Protein AF-A0A942DLG7-F1 (afdb_monomer)

Nearest PDB structures (foldseek):
  8aj8-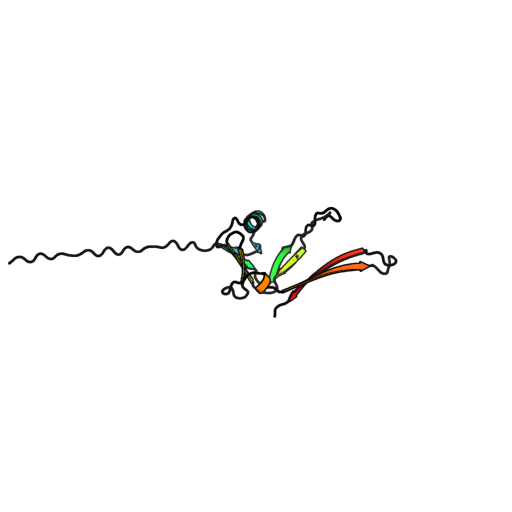assembly4_H  TM=2.634E-01  e=4.412E+00  Mus musculus
  2ozk-assembly1_C  TM=3.819E-01  e=9.470E+00  Severe acute respiratory syndrome-related coronavirus
  7b5h-assembly1_AN  TM=1.634E-01  e=9.470E+00  Nostoc sp. PCC 7120 = FACHB-418

Sequence (138 aa):
MKHVLQITSVAIFILFAAISEAGTIRATEMDQATWGKVFAGQLKDFLIEFRKGDTLPLTFTAEGDFFETTQVQPTPLKVKKDLWMKVDGSKLEVSLDGTNFKPLPQTAHGLLLIGASADDASGGRANGINVNLKAYQK

Mean predicted aligned error: 13.51 Å

Secondary structure (DSSP, 8-state):
----------------------EEEEGGG--HHHHHHHHTT---SEEEEE-TT-EEEEP----SSS---S---PEEEE--S-EEEEEETTEEEEESSSS--EEHHHH-EEEEEEEEEEPGGGTS-EEEEEEEEEEE--

Structure (mmCIF, N/CA/C/O backbone):
data_AF-A0A942DLG7-F1
#
_entry.id   AF-A0A942DLG7-F1
#
loop_
_atom_site.group_PDB
_atom_site.id
_atom_site.type_symbol
_atom_site.label_atom_id
_atom_site.label_alt_id
_atom_site.label_comp_id
_atom_site.label_asym_id
_atom_site.label_entity_id
_atom_site.label_seq_id
_atom_site.pdbx_PDB_ins_code
_atom_site.Cartn_x
_atom_site.Cartn_y
_atom_site.Cartn_z
_atom_site.occupancy
_atom_site.B_iso_or_equiv
_atom_site.auth_seq_id
_atom_site.auth_comp_id
_atom_site.auth_asym_id
_atom_site.auth_atom_id
_atom_site.pdbx_PDB_model_num
ATOM 1 N N . MET A 1 1 ? -54.189 13.070 59.872 1.00 43.50 1 MET A N 1
ATOM 2 C CA . MET A 1 1 ? -52.787 12.663 59.632 1.00 43.50 1 MET A CA 1
ATOM 3 C C . MET A 1 1 ? -52.579 12.627 58.127 1.00 43.50 1 MET A C 1
ATOM 5 O O . MET A 1 1 ? -53.343 11.966 57.440 1.00 43.50 1 MET A O 1
ATOM 9 N N . LYS A 1 2 ? -51.680 13.476 57.619 1.00 43.97 2 LYS A N 1
ATOM 10 C CA . LYS A 1 2 ? -51.430 13.709 56.189 1.00 43.97 2 LYS A CA 1
ATOM 11 C C . LYS A 1 2 ? -50.274 12.807 55.751 1.00 43.97 2 LYS A C 1
ATOM 13 O O . LYS A 1 2 ? -49.196 12.934 56.320 1.00 43.97 2 LYS A O 1
ATOM 18 N N . HIS A 1 3 ? -50.473 11.959 54.745 1.00 42.28 3 HIS A N 1
ATOM 19 C CA . HIS A 1 3 ? -49.375 11.282 54.053 1.00 42.28 3 HIS A CA 1
ATOM 20 C C . HIS A 1 3 ? -49.313 11.804 52.619 1.00 42.28 3 HIS A C 1
ATOM 22 O O . HIS A 1 3 ? -50.146 11.477 51.780 1.00 42.28 3 HIS A O 1
ATOM 28 N N . VAL A 1 4 ? -48.348 12.692 52.387 1.00 45.47 4 VAL A N 1
ATOM 29 C CA . VAL A 1 4 ? -47.952 13.180 51.067 1.00 45.47 4 VAL A CA 1
ATOM 30 C C . VAL A 1 4 ? -46.911 12.196 50.546 1.00 45.47 4 VAL A C 1
ATOM 32 O O . VAL A 1 4 ? -45.823 12.096 51.107 1.00 45.47 4 VAL A O 1
ATOM 35 N N . LEU A 1 5 ? -47.263 11.435 49.513 1.00 49.84 5 LEU A N 1
ATOM 36 C CA . LEU A 1 5 ? -46.355 10.518 48.834 1.00 49.84 5 LEU A CA 1
ATOM 37 C C . LEU A 1 5 ? -45.636 11.306 47.728 1.00 49.84 5 LEU A C 1
ATOM 39 O O . LEU A 1 5 ? -46.198 11.546 46.662 1.00 49.84 5 LEU A O 1
ATOM 43 N N . GLN A 1 6 ? -44.418 11.779 48.006 1.00 47.84 6 GLN A N 1
ATOM 44 C CA . GLN A 1 6 ? -43.552 12.374 46.986 1.00 47.84 6 GLN A CA 1
ATOM 45 C C . GLN A 1 6 ? -42.958 11.25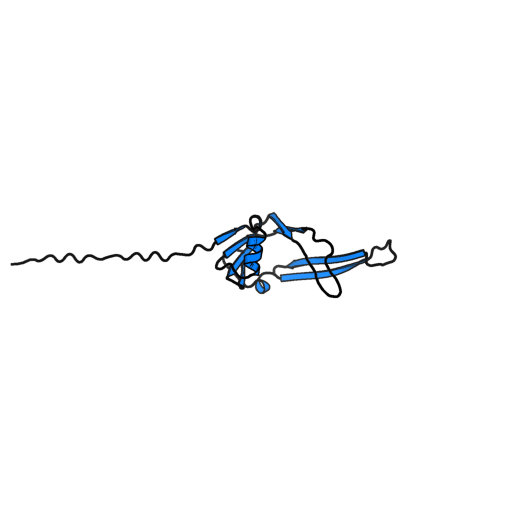6 46.123 1.00 47.84 6 GLN A C 1
ATOM 47 O O . GLN A 1 6 ? -42.117 10.487 46.579 1.00 47.84 6 GLN A O 1
ATOM 52 N N . ILE A 1 7 ? -43.415 11.165 44.875 1.00 50.41 7 ILE A N 1
ATOM 53 C CA . ILE A 1 7 ? -42.830 10.300 43.850 1.00 50.41 7 ILE A CA 1
ATOM 54 C C . ILE A 1 7 ? -41.679 11.077 43.210 1.00 50.41 7 ILE A C 1
ATOM 56 O O . ILE A 1 7 ? -41.880 11.944 42.359 1.00 50.41 7 ILE A O 1
ATOM 60 N N . THR A 1 8 ? -40.460 10.798 43.660 1.00 50.03 8 THR A N 1
ATOM 61 C CA . THR A 1 8 ? -39.234 11.351 43.083 1.00 50.03 8 THR A CA 1
ATOM 62 C C . THR A 1 8 ? -39.000 10.700 41.721 1.00 50.03 8 THR A C 1
ATOM 64 O O . THR A 1 8 ? -38.653 9.525 41.630 1.00 50.03 8 THR A O 1
ATOM 67 N N . SER A 1 9 ? -39.232 11.454 40.648 1.00 50.22 9 SER A N 1
ATOM 68 C CA . SER A 1 9 ? -38.960 11.018 39.276 1.00 50.22 9 SER A CA 1
ATOM 69 C C . SER A 1 9 ? -37.450 11.022 39.026 1.00 50.22 9 SER A C 1
ATOM 71 O O . SER A 1 9 ? -36.829 12.081 38.992 1.00 50.22 9 SER A O 1
ATOM 73 N N . VAL A 1 10 ? -36.849 9.842 38.866 1.00 50.59 10 VAL A N 1
ATOM 74 C CA . VAL A 1 10 ? -35.450 9.693 38.443 1.00 50.59 10 VAL A CA 1
ATOM 75 C C . VAL A 1 10 ? -35.411 9.761 36.917 1.00 50.59 10 VAL A C 1
ATOM 77 O O . VAL A 1 10 ? -35.779 8.810 36.232 1.00 50.59 10 VAL A O 1
ATOM 80 N N . ALA A 1 11 ? -34.989 10.904 36.380 1.00 50.16 11 ALA A N 1
ATOM 81 C CA . ALA A 1 11 ? -34.702 11.057 34.960 1.00 50.16 11 ALA A CA 1
ATOM 82 C C . ALA A 1 11 ? -33.352 10.391 34.645 1.00 50.16 11 ALA A C 1
ATOM 84 O O . ALA A 1 11 ? -32.291 10.921 34.972 1.00 50.16 11 ALA A O 1
ATOM 85 N N . ILE A 1 12 ? -33.393 9.212 34.023 1.00 51.66 12 ILE A N 1
ATOM 86 C CA . ILE A 1 12 ? -32.210 8.538 33.483 1.00 51.66 12 ILE A CA 1
ATOM 87 C C . ILE A 1 12 ? -31.848 9.234 32.164 1.00 51.66 12 ILE A C 1
ATOM 89 O O . ILE A 1 12 ? -32.448 8.977 31.123 1.00 51.66 12 ILE A O 1
ATOM 93 N N . PHE A 1 13 ? -30.875 10.144 32.216 1.00 49.47 13 PHE A N 1
ATOM 94 C CA . PHE A 1 13 ? -30.211 10.686 31.031 1.00 49.47 13 PHE A CA 1
ATOM 95 C C . PHE A 1 13 ? -29.274 9.613 30.461 1.00 49.47 13 PHE A C 1
ATOM 97 O O . PHE A 1 13 ? -28.150 9.438 30.928 1.00 49.47 13 PHE A O 1
ATOM 104 N N . ILE A 1 14 ? -29.738 8.873 29.453 1.00 55.59 14 ILE A N 1
ATOM 105 C CA . ILE A 1 14 ? -28.868 8.023 28.636 1.00 55.59 14 ILE A CA 1
ATOM 106 C C . ILE A 1 14 ? -28.090 8.958 27.701 1.00 55.59 14 ILE A C 1
ATOM 108 O O . ILE A 1 14 ? -28.607 9.394 26.673 1.00 55.59 14 ILE A O 1
ATOM 112 N N . LEU A 1 15 ? -26.854 9.301 28.077 1.00 47.06 15 LEU A N 1
ATOM 113 C CA . LEU A 1 15 ? -25.889 9.894 27.154 1.00 47.06 15 LEU A CA 1
ATOM 114 C C . LEU A 1 15 ? -25.527 8.839 26.101 1.00 47.06 15 LEU A C 1
ATOM 116 O O . LEU A 1 15 ? -24.670 7.987 26.325 1.00 47.06 15 LEU A O 1
ATOM 120 N N . PHE A 1 16 ? -26.167 8.914 24.937 1.00 45.56 16 PHE A N 1
ATOM 121 C CA . PHE A 1 16 ? -25.621 8.331 23.719 1.00 45.56 16 PHE A CA 1
ATOM 122 C C . PHE A 1 16 ? -24.392 9.156 23.333 1.00 45.56 16 PHE A C 1
ATOM 124 O O . PHE A 1 16 ? -24.492 10.172 22.647 1.00 45.56 16 PHE A O 1
ATOM 131 N N . ALA A 1 17 ? -23.222 8.748 23.823 1.00 46.59 17 ALA A N 1
ATOM 132 C CA . ALA A 1 17 ? -21.970 9.158 23.216 1.00 46.59 17 ALA A CA 1
ATOM 133 C C . ALA A 1 17 ? -22.018 8.680 21.760 1.00 46.59 17 ALA A C 1
ATOM 135 O O . ALA A 1 17 ? -22.095 7.479 21.504 1.00 46.59 17 ALA A O 1
ATOM 136 N N . ALA A 1 18 ? -22.049 9.622 20.818 1.00 45.34 18 ALA A N 1
ATOM 137 C CA . ALA A 1 18 ? -21.883 9.337 19.405 1.00 45.34 18 ALA A CA 1
ATOM 138 C C . ALA A 1 18 ? -20.486 8.736 19.223 1.00 45.34 18 ALA A C 1
ATOM 140 O O . ALA A 1 18 ? -19.490 9.451 19.118 1.00 45.34 18 ALA A O 1
ATOM 141 N N . ILE A 1 19 ? -20.408 7.409 19.269 1.00 48.31 19 ILE A N 1
ATOM 142 C CA . ILE A 1 19 ? -19.239 6.668 18.827 1.00 48.31 19 ILE A CA 1
ATOM 143 C C . ILE A 1 19 ? -19.187 6.937 17.327 1.00 48.31 19 ILE A C 1
ATOM 145 O O . ILE A 1 19 ? -19.979 6.389 16.566 1.00 48.31 19 ILE A O 1
ATOM 149 N N . SER A 1 20 ? -18.333 7.877 16.925 1.00 49.09 20 SER A N 1
ATOM 150 C CA . SER A 1 20 ? -17.949 8.061 15.532 1.00 49.09 20 SER A CA 1
ATOM 151 C C . SER A 1 20 ? -17.388 6.725 15.064 1.00 49.09 20 SER A C 1
ATOM 153 O O . SER A 1 20 ? -16.271 6.364 15.428 1.00 49.09 20 SER A O 1
ATOM 155 N N . GLU A 1 21 ? -18.194 5.956 14.340 1.00 56.09 21 GLU A N 1
ATOM 156 C CA . GLU A 1 21 ? -17.776 4.681 13.783 1.00 56.09 21 GLU A CA 1
ATOM 157 C C . GLU A 1 21 ? -16.660 4.981 12.779 1.00 56.09 21 GLU A C 1
ATOM 159 O O . GLU A 1 21 ? -16.870 5.674 11.782 1.00 56.09 21 GLU A O 1
ATOM 164 N N . ALA A 1 22 ? -15.439 4.561 13.113 1.00 66.25 22 ALA A N 1
ATOM 165 C CA . ALA A 1 22 ? -14.280 4.736 12.255 1.00 66.25 22 ALA A CA 1
ATOM 166 C C . ALA A 1 22 ? -14.589 4.117 10.886 1.00 66.25 22 ALA A C 1
ATOM 168 O O . ALA A 1 22 ? -14.825 2.910 10.781 1.00 66.25 22 ALA A O 1
ATOM 169 N N . GLY A 1 23 ? -14.627 4.947 9.841 1.00 83.12 23 GLY A N 1
ATOM 170 C CA . GLY A 1 23 ? -14.941 4.482 8.494 1.00 83.12 23 GLY A CA 1
ATOM 171 C C . GLY A 1 23 ? -13.927 3.423 8.072 1.00 83.12 23 GLY A C 1
ATOM 172 O O . GLY A 1 23 ? -12.725 3.675 8.119 1.00 83.12 23 GLY A O 1
ATOM 173 N N . THR A 1 24 ? -14.403 2.236 7.699 1.00 91.31 24 THR A N 1
ATOM 174 C CA . THR A 1 24 ? -13.552 1.139 7.223 1.00 91.31 24 THR A CA 1
ATOM 175 C C . THR A 1 24 ? -13.788 0.920 5.734 1.00 91.31 24 THR A C 1
ATOM 177 O O . THR A 1 24 ? -14.936 0.837 5.303 1.00 91.31 24 THR A O 1
ATOM 180 N N . ILE A 1 25 ? -12.717 0.819 4.944 1.00 92.06 25 ILE A N 1
ATOM 181 C CA . ILE A 1 25 ? -12.784 0.543 3.501 1.00 92.06 25 ILE A CA 1
ATOM 182 C C . ILE A 1 25 ? -11.736 -0.492 3.099 1.00 92.06 25 ILE A C 1
ATOM 184 O O . ILE A 1 25 ? -10.649 -0.551 3.678 1.00 92.06 25 ILE A O 1
ATOM 188 N N . ARG A 1 26 ? -12.023 -1.297 2.075 1.00 93.44 26 ARG A N 1
ATOM 189 C CA . ARG A 1 26 ? -11.010 -2.172 1.475 1.00 93.44 26 ARG A CA 1
ATOM 190 C C . ARG A 1 26 ? -10.144 -1.385 0.501 1.00 93.44 26 ARG A C 1
ATOM 192 O O . ARG A 1 26 ? -10.648 -0.587 -0.282 1.00 93.44 26 ARG A O 1
ATOM 199 N N . ALA A 1 27 ? -8.842 -1.656 0.484 1.00 90.88 27 ALA A N 1
ATOM 200 C CA . ALA A 1 27 ? -7.895 -0.973 -0.396 1.00 90.88 27 ALA A CA 1
ATOM 201 C C . ALA A 1 27 ? -8.246 -1.115 -1.892 1.00 90.88 27 ALA A C 1
ATOM 203 O O . ALA A 1 27 ? -7.955 -0.219 -2.679 1.00 90.88 27 ALA A O 1
ATOM 204 N N . THR A 1 28 ? -8.889 -2.219 -2.284 1.00 91.50 28 THR A N 1
ATOM 205 C CA . THR A 1 28 ? -9.354 -2.482 -3.658 1.00 91.50 28 THR A CA 1
ATOM 206 C C . THR A 1 28 ? -10.586 -1.671 -4.063 1.00 91.50 28 THR A C 1
ATOM 208 O O . THR A 1 28 ? -10.866 -1.553 -5.252 1.00 91.50 28 THR A O 1
ATOM 211 N N . GLU A 1 29 ? -11.307 -1.105 -3.097 1.00 90.94 29 GLU A N 1
ATOM 212 C CA . GLU A 1 29 ? -12.506 -0.281 -3.304 1.00 90.94 29 GLU A CA 1
ATOM 213 C C . GLU A 1 29 ? -12.183 1.221 -3.250 1.00 90.94 29 GLU A C 1
ATOM 215 O O . GLU A 1 29 ? -13.043 2.057 -3.519 1.00 90.94 29 GLU A O 1
ATOM 220 N N . MET A 1 30 ? -10.942 1.579 -2.910 1.00 86.56 30 MET A N 1
ATOM 221 C CA . MET A 1 30 ? -10.504 2.966 -2.830 1.00 86.56 30 MET A CA 1
ATOM 222 C C . MET A 1 30 ? -10.225 3.541 -4.217 1.00 86.56 30 MET A C 1
ATOM 224 O O . MET A 1 30 ? -9.347 3.071 -4.943 1.00 86.56 30 MET A O 1
ATOM 228 N N . ASP A 1 31 ? -10.917 4.627 -4.545 1.00 85.12 31 ASP A N 1
ATOM 229 C CA . ASP A 1 31 ? -10.616 5.433 -5.721 1.00 85.12 31 ASP A CA 1
ATOM 230 C C . ASP A 1 31 ? -9.424 6.386 -5.491 1.00 85.12 31 ASP A C 1
ATOM 232 O O . ASP A 1 31 ? -8.935 6.594 -4.373 1.00 85.12 31 ASP A O 1
ATOM 236 N N . GLN A 1 32 ? -8.940 6.992 -6.577 1.00 79.31 32 GLN A N 1
ATOM 237 C CA . GLN A 1 32 ? -7.809 7.923 -6.535 1.00 79.31 32 GLN A CA 1
ATOM 238 C C . GLN A 1 32 ? -8.089 9.150 -5.651 1.00 79.31 32 GLN A C 1
ATOM 240 O O . GLN A 1 32 ? -7.174 9.671 -5.012 1.00 79.31 32 GLN A O 1
ATOM 245 N N . ALA A 1 33 ? -9.342 9.607 -5.579 1.00 82.81 33 ALA A N 1
ATOM 246 C CA . ALA A 1 33 ? -9.709 10.766 -4.773 1.00 82.81 33 ALA A CA 1
ATOM 247 C C . ALA A 1 33 ? -9.620 10.451 -3.273 1.00 82.81 33 ALA A C 1
ATOM 249 O O . ALA A 1 33 ? -9.149 11.277 -2.491 1.00 82.81 33 ALA A O 1
ATOM 250 N N . THR A 1 34 ? -10.020 9.247 -2.870 1.00 83.94 34 THR A N 1
ATOM 251 C CA . THR A 1 34 ? -9.931 8.764 -1.491 1.00 83.94 34 THR A CA 1
ATOM 252 C C . THR A 1 34 ? -8.475 8.584 -1.081 1.00 83.94 34 THR A C 1
ATOM 254 O O . THR A 1 34 ? -8.081 9.083 -0.027 1.00 83.94 34 THR A O 1
ATOM 257 N N . TRP A 1 35 ? -7.645 7.975 -1.935 1.00 83.31 35 TRP A N 1
ATOM 258 C CA . TRP A 1 35 ? -6.193 7.925 -1.727 1.00 83.31 35 TRP A CA 1
ATOM 259 C C . TRP A 1 35 ? -5.582 9.323 -1.584 1.00 83.31 35 TRP A C 1
ATOM 261 O O . TRP A 1 35 ? -4.808 9.564 -0.660 1.00 83.31 35 TRP A O 1
ATOM 271 N N . GLY A 1 36 ? -5.990 10.275 -2.427 1.00 80.81 36 GLY A N 1
ATOM 272 C CA . GLY A 1 36 ? -5.563 11.671 -2.325 1.00 80.81 36 GLY A CA 1
ATOM 273 C C . GLY A 1 36 ? -5.879 12.297 -0.962 1.00 80.81 36 GLY A C 1
ATOM 274 O O . GLY A 1 36 ? -5.021 12.953 -0.376 1.00 80.81 36 GLY A O 1
ATOM 275 N N . LYS A 1 37 ? -7.071 12.038 -0.407 1.00 85.69 37 LYS A N 1
ATOM 276 C CA . LYS A 1 37 ? -7.456 12.516 0.934 1.00 85.69 37 LYS A CA 1
ATOM 277 C C . LYS A 1 37 ? -6.619 11.889 2.053 1.00 85.69 37 LYS A C 1
ATOM 279 O O . LYS A 1 37 ? -6.308 12.589 3.015 1.00 85.69 37 LYS A O 1
ATOM 284 N N . VAL A 1 38 ? -6.236 10.610 1.934 1.00 82.56 38 VAL A N 1
ATOM 285 C CA . VAL A 1 38 ? -5.303 9.957 2.875 1.00 82.56 38 VAL A CA 1
ATOM 286 C C . VAL A 1 38 ? -3.961 10.686 2.869 1.00 82.56 38 VAL A C 1
ATOM 288 O O . VAL A 1 38 ? -3.496 11.119 3.919 1.00 82.56 38 VAL A O 1
ATOM 291 N N . PHE A 1 39 ? -3.358 10.878 1.692 1.00 78.62 39 PHE A N 1
ATOM 292 C CA . PHE A 1 39 ? -2.036 11.506 1.577 1.00 78.62 39 PHE A CA 1
ATOM 293 C C . PHE A 1 39 ? -2.036 12.993 1.943 1.00 78.62 39 PHE A C 1
ATOM 295 O O . PHE A 1 39 ? -1.049 13.494 2.476 1.00 78.62 39 PHE A O 1
ATOM 302 N N . ALA A 1 40 ? -3.150 13.689 1.720 1.00 83.62 40 ALA A N 1
ATOM 303 C CA . ALA A 1 40 ? -3.343 15.065 2.167 1.00 83.62 40 ALA A CA 1
ATOM 304 C C . ALA A 1 40 ? -3.638 15.184 3.678 1.00 83.62 40 ALA A C 1
ATOM 306 O O . ALA A 1 40 ? -3.804 16.296 4.178 1.00 83.62 40 ALA A O 1
ATOM 307 N N . GLY A 1 41 ? -3.746 14.065 4.407 1.00 85.44 41 GLY A N 1
ATOM 308 C CA . GLY A 1 41 ? -4.052 14.043 5.838 1.00 85.44 41 GLY A CA 1
ATOM 309 C C . GLY A 1 41 ? -5.458 14.544 6.182 1.00 85.44 41 GLY A C 1
ATOM 310 O O . GLY A 1 41 ? -5.684 15.074 7.269 1.00 85.44 41 GLY A O 1
ATOM 311 N N . GLN A 1 42 ? -6.401 14.421 5.245 1.00 89.25 42 GLN A N 1
ATOM 312 C CA . GLN A 1 42 ? -7.771 14.929 5.374 1.00 89.25 42 GLN A CA 1
ATOM 313 C C . GLN A 1 42 ? -8.737 13.913 5.997 1.00 89.25 42 GLN A C 1
ATOM 315 O O . GLN A 1 42 ? -9.852 14.279 6.365 1.00 89.25 42 GLN A O 1
ATOM 320 N N . LEU A 1 43 ? -8.328 12.648 6.114 1.00 86.19 43 LEU A N 1
ATOM 321 C CA . LEU A 1 43 ? -9.104 11.595 6.769 1.00 86.19 43 LEU A CA 1
ATOM 322 C C . LEU A 1 43 ? -8.652 11.423 8.222 1.00 86.19 43 LEU A C 1
ATOM 324 O O . LEU A 1 43 ? -7.458 11.447 8.510 1.00 86.19 43 LEU A O 1
ATOM 328 N N . LYS A 1 44 ? -9.610 11.247 9.135 1.00 88.56 44 LYS A N 1
ATOM 329 C CA . LYS A 1 44 ? -9.382 10.999 10.565 1.00 88.56 44 LYS A CA 1
ATOM 330 C C . LYS A 1 44 ? -10.142 9.759 11.000 1.00 88.56 44 LYS A C 1
ATOM 332 O O . LYS A 1 44 ? -11.238 9.535 10.491 1.00 88.56 44 LYS A O 1
ATOM 337 N N . ASP A 1 45 ? -9.553 8.998 11.923 1.00 88.19 45 ASP A N 1
ATOM 338 C CA . ASP A 1 45 ? -10.076 7.712 12.406 1.00 88.19 45 ASP A CA 1
ATOM 339 C C . ASP A 1 45 ? -10.631 6.839 11.265 1.00 88.19 45 ASP A C 1
ATOM 341 O O . ASP A 1 45 ? -11.775 6.391 11.273 1.00 88.19 45 ASP A O 1
ATOM 345 N N . PHE A 1 46 ? -9.806 6.624 10.242 1.00 90.12 46 PHE A N 1
ATOM 346 C CA . PHE A 1 46 ? -10.178 5.852 9.062 1.00 90.12 46 PHE A CA 1
ATOM 347 C C . PHE A 1 46 ? -9.323 4.590 8.966 1.00 90.12 46 PHE A C 1
ATOM 349 O O . PHE A 1 46 ? -8.108 4.641 9.164 1.00 90.12 46 PHE A O 1
ATOM 356 N N . LEU A 1 47 ? -9.945 3.450 8.677 1.00 93.75 47 LEU A N 1
ATOM 357 C CA . LEU A 1 47 ? -9.279 2.156 8.605 1.00 93.75 47 LEU A CA 1
ATOM 358 C C . LEU A 1 47 ? -9.304 1.623 7.175 1.00 93.75 47 LEU A C 1
ATOM 360 O O . LEU A 1 47 ? -10.356 1.498 6.555 1.00 93.75 47 LEU A O 1
ATOM 364 N N . ILE A 1 48 ? -8.134 1.273 6.657 1.00 93.56 48 ILE A N 1
ATOM 365 C CA . ILE A 1 48 ? -7.986 0.685 5.329 1.00 93.56 48 ILE A CA 1
ATOM 366 C C . ILE A 1 48 ? -7.568 -0.769 5.493 1.00 93.56 48 ILE A C 1
ATOM 368 O O . ILE A 1 48 ? -6.533 -1.063 6.095 1.00 93.56 48 ILE A O 1
ATOM 372 N N . GLU A 1 49 ? -8.363 -1.680 4.945 1.00 95.25 49 GLU A N 1
ATOM 373 C CA . GLU A 1 49 ? -8.085 -3.110 4.967 1.00 95.25 49 GLU A CA 1
ATOM 374 C C . GLU A 1 49 ? -7.411 -3.567 3.676 1.00 95.25 49 GLU A C 1
ATOM 376 O O . GLU A 1 49 ? -7.900 -3.307 2.577 1.00 95.25 49 GLU A O 1
ATOM 381 N N . PHE A 1 50 ? -6.341 -4.341 3.807 1.00 93.81 50 PHE A N 1
ATOM 382 C CA . PHE A 1 50 ? -5.742 -5.079 2.704 1.00 93.81 50 PHE A CA 1
ATOM 383 C C . PHE A 1 50 ? -5.852 -6.556 3.035 1.00 93.81 50 PHE A C 1
ATOM 385 O O . PHE A 1 50 ? -5.400 -6.995 4.094 1.00 93.81 50 PHE A O 1
ATOM 392 N N . ARG A 1 51 ? -6.442 -7.342 2.140 1.00 95.44 51 ARG A N 1
ATOM 393 C CA . ARG A 1 51 ? -6.705 -8.755 2.399 1.00 95.44 51 ARG A CA 1
ATOM 394 C C . ARG A 1 51 ? -5.813 -9.621 1.535 1.00 95.44 51 ARG A C 1
ATOM 396 O O . ARG A 1 51 ? -5.494 -9.305 0.390 1.00 95.44 51 ARG A O 1
ATOM 403 N N . LYS A 1 52 ? -5.360 -10.738 2.093 1.00 95.56 52 LYS A N 1
ATOM 404 C CA . LYS A 1 52 ? -4.526 -11.702 1.385 1.00 95.56 52 LYS A CA 1
ATOM 405 C C . LYS A 1 52 ? -5.224 -12.153 0.103 1.00 95.56 52 LYS A C 1
ATOM 407 O O . LYS A 1 52 ? -6.330 -12.679 0.135 1.00 95.56 52 LYS A O 1
ATOM 412 N N . GLY A 1 53 ? -4.507 -12.042 -1.010 1.00 95.31 53 GLY A N 1
ATOM 413 C CA . GLY A 1 53 ? -5.009 -12.381 -2.338 1.00 95.31 53 GLY A CA 1
ATOM 414 C C . GLY A 1 53 ? -5.461 -11.171 -3.149 1.00 95.31 53 GLY A C 1
ATOM 415 O O . GLY A 1 53 ? -5.483 -11.285 -4.375 1.00 95.31 53 GLY A O 1
ATOM 416 N N . ASP A 1 54 ? -5.714 -10.026 -2.508 1.00 93.88 54 ASP A N 1
ATOM 417 C CA . ASP A 1 54 ? -6.024 -8.782 -3.206 1.00 93.88 54 ASP A CA 1
ATOM 418 C C . ASP A 1 54 ? -4.886 -8.397 -4.157 1.00 93.88 54 ASP A C 1
ATOM 420 O O . ASP A 1 54 ? -3.703 -8.665 -3.908 1.00 93.88 54 ASP A O 1
ATOM 424 N N . THR A 1 55 ? -5.259 -7.759 -5.264 1.00 92.06 55 THR A N 1
ATOM 425 C CA . THR A 1 55 ? -4.322 -7.186 -6.229 1.00 92.06 55 THR A CA 1
ATOM 426 C C . THR A 1 55 ? -4.598 -5.697 -6.340 1.00 92.06 55 THR A C 1
ATOM 428 O O . THR A 1 55 ? -5.715 -5.299 -6.657 1.00 92.06 55 THR A O 1
ATOM 431 N N . LEU A 1 56 ? -3.581 -4.884 -6.065 1.00 85.50 56 LEU A N 1
ATOM 432 C CA . LEU A 1 56 ? -3.664 -3.428 -6.081 1.00 85.50 56 LEU A CA 1
ATOM 433 C C . LEU A 1 56 ? -2.822 -2.868 -7.229 1.00 85.50 56 LEU A C 1
ATOM 435 O O . LEU A 1 56 ? -1.701 -3.338 -7.428 1.00 85.50 56 LEU A O 1
ATOM 439 N N . PRO A 1 57 ? -3.307 -1.872 -7.983 1.00 83.62 57 PRO A N 1
ATOM 440 C CA . PRO A 1 57 ? -2.483 -1.195 -8.971 1.00 83.62 57 PRO A CA 1
ATOM 441 C C . PRO A 1 57 ? -1.477 -0.279 -8.261 1.00 83.62 57 PRO A C 1
ATOM 443 O O . PRO A 1 57 ? -1.860 0.670 -7.583 1.00 83.62 57 PRO A O 1
ATOM 446 N N . LEU A 1 58 ? -0.182 -0.553 -8.418 1.00 79.31 58 LEU A N 1
ATOM 447 C CA . LEU A 1 58 ? 0.896 0.317 -7.958 1.00 79.31 58 LEU A CA 1
ATOM 448 C C . LEU A 1 58 ? 1.436 1.119 -9.140 1.00 79.31 58 LEU A C 1
ATOM 450 O O . LEU A 1 58 ? 1.961 0.551 -10.094 1.00 79.31 58 LEU A O 1
ATOM 454 N N . THR A 1 59 ? 1.353 2.440 -9.061 1.00 76.06 59 THR A N 1
ATOM 455 C CA . THR A 1 59 ? 2.016 3.346 -10.004 1.00 76.06 59 THR A CA 1
ATOM 456 C C . THR A 1 59 ? 3.246 3.952 -9.347 1.00 76.06 59 THR A C 1
ATOM 458 O O . THR A 1 59 ? 3.175 4.410 -8.208 1.00 76.06 59 THR A O 1
ATOM 461 N N . PHE A 1 60 ? 4.364 3.974 -10.067 1.00 72.69 60 PHE A N 1
ATOM 462 C CA . PHE A 1 60 ? 5.583 4.658 -9.648 1.00 72.69 60 PHE A CA 1
ATOM 463 C C . PHE A 1 60 ? 5.831 5.854 -10.565 1.00 72.69 60 PHE A C 1
ATOM 465 O O . PHE A 1 60 ? 5.721 5.730 -11.784 1.00 72.69 60 PHE A O 1
ATOM 472 N N . THR A 1 61 ? 6.167 6.991 -9.966 1.00 75.75 61 THR A N 1
ATOM 473 C CA . THR A 1 61 ? 6.568 8.217 -10.656 1.00 75.75 61 THR A CA 1
ATOM 474 C C . THR A 1 61 ? 7.839 8.744 -10.007 1.00 75.75 61 THR A C 1
ATOM 476 O O . THR A 1 61 ? 7.929 8.831 -8.783 1.00 75.75 61 THR A O 1
ATOM 479 N N . ALA A 1 62 ? 8.809 9.106 -10.831 1.00 76.75 62 ALA A N 1
ATOM 480 C CA . ALA A 1 62 ? 10.025 9.803 -10.451 1.00 76.75 62 ALA A CA 1
ATOM 481 C C . ALA A 1 62 ? 10.128 11.082 -11.278 1.00 76.75 62 ALA A C 1
ATOM 483 O O . ALA A 1 62 ? 9.932 11.043 -12.492 1.00 76.75 62 ALA A O 1
ATOM 484 N N . GLU A 1 63 ? 10.449 12.182 -10.612 1.00 80.19 63 GLU A N 1
ATOM 485 C CA . GLU A 1 63 ? 10.682 13.494 -11.208 1.00 80.19 63 GLU A CA 1
ATOM 486 C C . GLU A 1 63 ? 11.940 14.081 -10.565 1.00 80.19 63 GLU A C 1
ATOM 488 O O . GLU A 1 63 ? 12.118 13.995 -9.346 1.00 80.19 63 GLU A O 1
ATOM 493 N N . GLY A 1 64 ? 12.826 14.655 -11.373 1.00 81.50 64 GLY A N 1
ATOM 494 C CA . GLY A 1 64 ? 14.040 15.298 -10.887 1.00 81.50 64 GLY A CA 1
ATOM 495 C C . GLY A 1 64 ? 14.988 15.687 -12.015 1.00 81.50 64 GLY A C 1
ATOM 496 O O . GLY A 1 64 ? 14.784 15.327 -13.170 1.00 81.50 64 GLY A O 1
ATOM 497 N N . ASP A 1 65 ? 16.063 16.388 -11.656 1.00 86.62 65 ASP A N 1
ATOM 498 C CA . ASP A 1 65 ? 17.008 16.971 -12.622 1.00 86.62 65 ASP A CA 1
ATOM 499 C C . ASP A 1 65 ? 17.748 15.927 -13.479 1.00 86.62 65 ASP A C 1
ATOM 501 O O . ASP A 1 65 ? 18.244 16.241 -14.560 1.00 86.62 65 ASP A O 1
ATOM 505 N N . PHE A 1 66 ? 17.851 14.685 -12.995 1.00 77.56 66 PHE A N 1
ATOM 506 C CA . PHE A 1 66 ? 18.650 13.624 -13.623 1.00 77.56 66 PHE A CA 1
ATOM 507 C C . PHE A 1 66 ? 17.823 12.520 -14.278 1.00 77.56 66 PHE A C 1
ATOM 509 O O . PHE A 1 66 ? 18.321 11.824 -15.162 1.00 77.56 66 PHE A O 1
ATOM 516 N N . PHE A 1 67 ? 16.597 12.305 -13.815 1.00 77.75 67 PHE A N 1
ATOM 517 C CA . PHE A 1 67 ? 15.734 11.246 -14.314 1.00 77.75 67 PHE A CA 1
ATOM 518 C C . PHE A 1 67 ? 14.276 11.607 -14.086 1.00 77.75 67 PHE A C 1
ATOM 520 O O . PHE A 1 67 ? 13.891 12.129 -13.040 1.00 77.75 67 PHE A O 1
ATOM 527 N N . GLU A 1 68 ? 13.466 11.242 -15.067 1.00 83.25 68 GLU A N 1
ATOM 528 C CA . GLU A 1 68 ? 12.022 11.369 -15.030 1.00 83.25 68 GLU A CA 1
ATOM 529 C C . GLU A 1 68 ? 11.370 10.065 -15.490 1.00 83.25 68 GLU A C 1
ATOM 531 O O . GLU A 1 68 ? 11.947 9.269 -16.237 1.00 83.25 68 GLU A O 1
ATOM 536 N N . THR A 1 69 ? 10.148 9.830 -15.029 1.00 80.88 69 THR A N 1
ATOM 537 C CA . THR A 1 69 ? 9.321 8.726 -15.511 1.00 80.88 69 THR A CA 1
ATOM 538 C C . THR A 1 69 ? 8.597 9.157 -16.775 1.00 80.88 69 THR A C 1
ATOM 540 O O . THR A 1 69 ? 7.650 9.931 -16.719 1.00 80.88 69 THR A O 1
ATOM 543 N N . THR A 1 70 ? 9.012 8.623 -17.922 1.00 82.06 70 THR A N 1
ATOM 544 C CA . THR A 1 70 ? 8.410 8.963 -19.223 1.00 82.06 70 THR A CA 1
ATOM 545 C C . THR A 1 70 ? 7.090 8.238 -19.486 1.00 82.06 70 THR A C 1
ATOM 547 O O . THR A 1 70 ? 6.289 8.682 -20.306 1.00 82.06 70 THR A O 1
ATOM 550 N N . GLN A 1 71 ? 6.841 7.116 -18.803 1.00 80.25 71 GLN A N 1
ATOM 551 C CA . GLN A 1 71 ? 5.594 6.359 -18.892 1.00 80.25 71 GLN A CA 1
ATOM 552 C C . GLN A 1 71 ? 5.218 5.780 -17.532 1.00 80.25 71 GLN A C 1
ATOM 554 O O . GLN A 1 71 ? 6.008 5.076 -16.905 1.00 80.25 71 GLN A O 1
ATOM 559 N N . VAL A 1 72 ? 3.980 6.027 -17.109 1.00 80.88 72 VAL A N 1
ATOM 560 C CA . VAL A 1 72 ? 3.417 5.459 -15.883 1.00 80.88 72 VAL A CA 1
ATOM 561 C C . VAL A 1 72 ? 2.542 4.277 -16.268 1.00 80.88 72 VAL A C 1
ATOM 563 O O . VAL A 1 72 ? 1.491 4.452 -16.883 1.00 80.88 72 VAL A O 1
ATOM 566 N N . GLN A 1 73 ? 2.969 3.069 -15.910 1.00 80.38 73 GLN A N 1
ATOM 567 C CA . GLN A 1 73 ? 2.161 1.864 -16.078 1.00 80.38 73 GLN A CA 1
ATOM 568 C C . GLN A 1 73 ? 1.847 1.253 -14.707 1.00 80.38 73 GLN A C 1
ATOM 570 O O . GLN A 1 73 ? 2.758 1.088 -13.889 1.00 80.38 73 GLN A O 1
ATOM 575 N N . PRO A 1 74 ? 0.575 0.922 -14.423 1.00 81.56 74 PRO A N 1
ATOM 576 C CA . PRO A 1 74 ? 0.212 0.286 -13.168 1.00 81.56 74 PRO A CA 1
ATOM 577 C C . PRO A 1 74 ? 0.802 -1.125 -13.107 1.00 81.56 74 PRO A C 1
ATOM 579 O O . PRO A 1 74 ? 0.519 -1.983 -13.941 1.00 81.56 74 PRO A O 1
ATOM 582 N N . THR A 1 75 ? 1.612 -1.371 -12.083 1.00 83.12 75 THR A N 1
ATOM 583 C CA . THR A 1 75 ? 2.164 -2.686 -11.762 1.00 83.12 75 THR 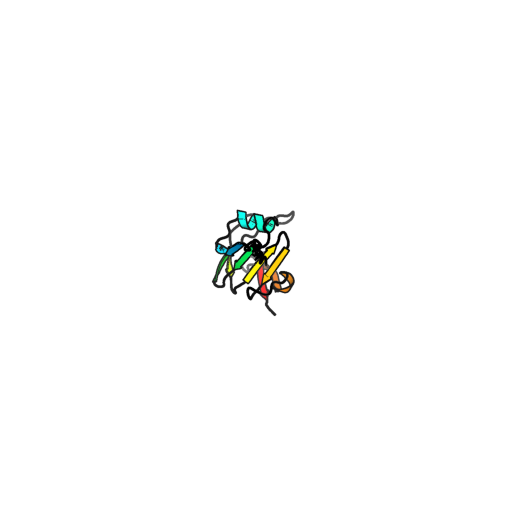A CA 1
ATOM 584 C C . THR A 1 75 ? 1.255 -3.369 -10.739 1.00 83.12 75 THR A C 1
ATOM 586 O O . THR A 1 75 ? 1.005 -2.794 -9.679 1.00 83.12 75 THR A O 1
ATOM 589 N N . PRO A 1 76 ? 0.744 -4.585 -10.997 1.00 85.94 76 PRO A N 1
ATOM 590 C CA . PRO A 1 76 ? -0.109 -5.277 -10.039 1.00 85.94 76 PRO A CA 1
ATOM 591 C C . PRO A 1 76 ? 0.697 -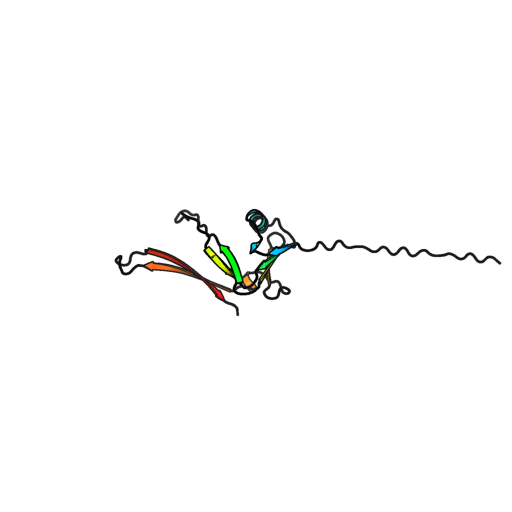5.721 -8.811 1.00 85.94 76 PRO A C 1
ATOM 593 O O . PRO A 1 76 ? 1.609 -6.544 -8.899 1.00 85.94 76 PRO A O 1
ATOM 596 N N . LEU A 1 77 ? 0.328 -5.209 -7.641 1.00 84.12 77 LEU A N 1
ATOM 597 C CA . LEU A 1 77 ? 0.869 -5.600 -6.348 1.00 84.12 77 LEU A CA 1
ATOM 598 C C . LEU A 1 77 ? -0.062 -6.620 -5.690 1.00 84.12 77 LEU A C 1
ATOM 600 O O . LEU A 1 77 ? -1.207 -6.310 -5.369 1.00 84.12 77 LEU A O 1
ATOM 604 N N . LYS A 1 78 ? 0.436 -7.834 -5.441 1.00 91.00 78 LYS A N 1
ATOM 605 C CA . LYS A 1 78 ? -0.328 -8.875 -4.742 1.00 91.00 78 LYS A CA 1
ATOM 606 C C . LYS A 1 78 ? -0.134 -8.788 -3.231 1.00 91.00 78 LYS A C 1
ATOM 608 O O . LYS A 1 78 ? 0.984 -8.921 -2.729 1.00 91.00 78 LYS A O 1
ATOM 613 N N . VAL A 1 79 ? -1.234 -8.678 -2.497 1.00 88.75 79 VAL A N 1
ATOM 614 C CA . VAL A 1 79 ? -1.243 -8.703 -1.034 1.00 88.75 79 VAL A CA 1
ATOM 615 C C . VAL A 1 79 ? -1.028 -10.141 -0.555 1.00 88.75 79 VAL A C 1
ATOM 617 O O . VAL A 1 79 ? -1.831 -11.041 -0.806 1.00 88.75 79 VAL A O 1
ATOM 620 N N . LYS A 1 80 ? 0.099 -10.397 0.120 1.00 89.94 80 LYS A N 1
ATOM 621 C CA . LYS A 1 80 ? 0.484 -11.757 0.556 1.00 89.94 80 LYS A CA 1
ATOM 622 C C . LYS A 1 80 ? -0.063 -12.147 1.931 1.00 89.94 80 LYS A C 1
ATOM 624 O O . LYS A 1 80 ? -0.097 -13.339 2.243 1.00 89.94 80 LYS A O 1
ATOM 629 N N . LYS A 1 81 ? -0.443 -11.166 2.748 1.00 89.75 81 LYS A N 1
ATOM 630 C CA . LYS A 1 81 ? -0.964 -11.313 4.112 1.00 89.75 81 LYS A CA 1
ATOM 631 C C . LYS A 1 81 ? -1.958 -10.189 4.382 1.00 89.75 81 LYS A C 1
ATOM 633 O O . LYS A 1 81 ? -1.781 -9.110 3.824 1.00 89.75 81 LYS A O 1
ATOM 638 N N . ASP A 1 82 ? -2.941 -10.452 5.233 1.00 93.50 82 ASP A N 1
ATOM 639 C CA . ASP A 1 82 ? -3.849 -9.415 5.716 1.00 93.50 82 ASP A CA 1
ATOM 640 C C . ASP A 1 82 ? -3.047 -8.330 6.450 1.00 93.50 82 ASP A C 1
ATOM 642 O O . ASP A 1 82 ? -2.107 -8.636 7.193 1.00 93.50 82 ASP A O 1
ATOM 646 N N . LEU A 1 83 ? -3.397 -7.071 6.206 1.00 92.62 83 LEU A N 1
ATOM 647 C CA . LEU A 1 83 ? -2.904 -5.930 6.964 1.00 92.62 83 LEU A CA 1
ATOM 648 C C . LEU A 1 83 ? -3.993 -4.860 7.061 1.00 92.62 83 LEU A C 1
ATOM 650 O O . LEU A 1 83 ? -4.860 -4.741 6.196 1.00 92.62 83 LEU A O 1
ATOM 654 N N . TRP A 1 84 ? -3.904 -4.049 8.101 1.00 94.31 84 TRP A N 1
ATOM 655 C CA . TRP A 1 84 ? -4.798 -2.930 8.338 1.00 94.31 84 TRP A CA 1
ATOM 656 C C . TRP A 1 84 ? -3.968 -1.678 8.515 1.00 94.31 84 TRP A C 1
ATOM 658 O O . TRP A 1 84 ? -2.977 -1.695 9.242 1.00 94.31 84 TRP A O 1
ATOM 668 N N . MET A 1 85 ? -4.369 -0.593 7.871 1.00 91.88 85 MET A N 1
ATOM 669 C CA . MET A 1 85 ? -3.737 0.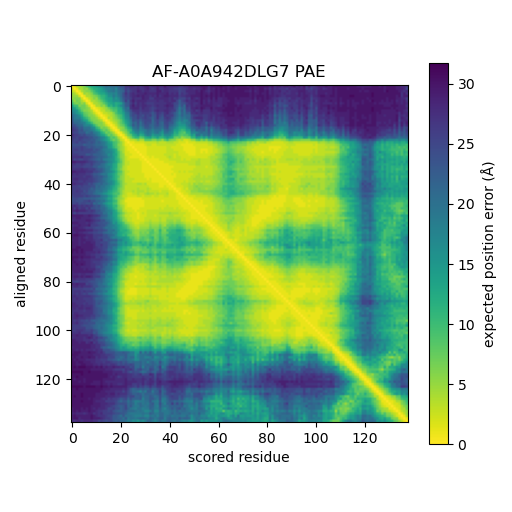709 8.014 1.00 91.88 85 MET A CA 1
ATOM 670 C C . MET A 1 85 ? -4.732 1.676 8.637 1.00 91.88 85 MET A C 1
ATOM 672 O O . MET A 1 85 ? -5.766 1.973 8.044 1.00 91.88 85 MET A O 1
ATOM 676 N N . LYS A 1 86 ? -4.415 2.160 9.834 1.00 93.38 86 LYS A N 1
ATOM 677 C CA . LYS A 1 86 ? -5.153 3.229 10.492 1.00 93.38 86 LYS A CA 1
ATOM 678 C C . LYS A 1 86 ? -4.583 4.574 10.049 1.00 93.38 86 LYS A C 1
ATOM 680 O O . LYS A 1 86 ? -3.380 4.814 10.165 1.00 93.38 86 LYS A O 1
ATOM 685 N N . VAL A 1 87 ? -5.466 5.434 9.559 1.00 90.00 87 VAL A N 1
ATOM 686 C CA . VAL A 1 87 ? -5.197 6.810 9.149 1.00 90.00 87 VAL A CA 1
ATOM 687 C C . VAL A 1 87 ? -5.848 7.746 10.159 1.00 90.00 87 VAL A C 1
ATOM 689 O O . VAL A 1 87 ? -7.062 7.705 10.366 1.00 90.00 87 VAL A O 1
ATOM 692 N N . ASP A 1 88 ? -5.042 8.599 10.780 1.00 90.62 88 ASP A N 1
ATOM 693 C CA . ASP A 1 88 ? -5.513 9.677 11.646 1.00 90.62 88 ASP A CA 1
ATOM 694 C C . ASP A 1 88 ? -4.783 10.980 11.302 1.00 90.62 88 ASP A C 1
ATOM 696 O O . ASP A 1 88 ? -3.673 11.258 11.766 1.00 90.62 88 ASP A O 1
ATOM 700 N N . GLY A 1 89 ? -5.376 11.757 10.394 1.00 88.19 89 GLY A N 1
ATOM 701 C CA . GLY A 1 89 ? -4.725 12.907 9.785 1.00 88.19 89 GLY A CA 1
ATOM 702 C C . GLY A 1 89 ? -3.476 12.475 9.018 1.00 88.19 89 GLY A C 1
ATOM 703 O O . GLY A 1 89 ? -3.542 11.645 8.117 1.00 88.19 89 GLY A O 1
ATOM 704 N N . SER A 1 90 ? -2.320 13.028 9.388 1.00 84.00 90 SER A N 1
ATOM 705 C CA . SER A 1 90 ? -1.016 12.655 8.821 1.00 84.00 90 SER A CA 1
ATOM 706 C C . SER A 1 90 ? -0.387 11.419 9.474 1.00 84.00 90 SER A C 1
ATOM 708 O O . SER A 1 90 ? 0.657 10.946 9.020 1.00 84.00 90 SER A O 1
ATOM 710 N N . LYS A 1 91 ? -0.980 10.896 10.553 1.00 86.94 91 LYS A N 1
ATOM 711 C CA . LYS A 1 91 ? -0.463 9.726 11.256 1.00 86.94 91 LYS A CA 1
ATOM 712 C C . LYS A 1 91 ? -0.941 8.455 10.558 1.00 86.94 91 LYS A C 1
ATOM 714 O O . LYS A 1 91 ? -2.140 8.241 10.392 1.00 86.94 91 LYS A O 1
ATOM 719 N N . LEU A 1 92 ? 0.014 7.598 10.198 1.00 85.94 92 LEU A N 1
ATOM 720 C CA . LEU A 1 92 ? -0.234 6.273 9.635 1.00 85.94 92 LEU A CA 1
ATOM 721 C C . LEU A 1 92 ? 0.298 5.196 10.580 1.00 85.94 92 LEU A C 1
ATOM 723 O O . LEU A 1 92 ? 1.490 5.158 10.902 1.00 85.94 92 LEU A O 1
ATOM 727 N N . GLU A 1 93 ? -0.585 4.298 10.996 1.00 90.38 93 GLU A N 1
ATOM 728 C CA . GLU A 1 93 ? -0.245 3.120 11.791 1.00 90.38 93 GLU A CA 1
ATOM 729 C C . GLU A 1 93 ? -0.717 1.859 11.075 1.00 90.38 93 GLU A C 1
ATOM 731 O O . GLU A 1 93 ? -1.722 1.868 10.373 1.00 90.38 93 GLU A O 1
ATOM 736 N N . VAL A 1 94 ? 0.011 0.762 11.240 1.00 91.12 94 VAL A N 1
ATOM 737 C CA . VAL A 1 94 ? -0.265 -0.516 10.591 1.00 91.12 94 VAL A CA 1
ATOM 738 C C . VAL A 1 94 ? -0.427 -1.605 11.639 1.00 91.12 94 VAL A C 1
ATOM 740 O O . VAL A 1 94 ? 0.261 -1.615 12.658 1.00 91.12 94 VAL A O 1
ATOM 743 N N . SER A 1 95 ? -1.334 -2.533 11.368 1.00 91.88 95 SER A N 1
ATOM 744 C CA . SER A 1 95 ? -1.562 -3.747 12.138 1.00 91.88 95 SER A CA 1
ATOM 745 C C . SER A 1 95 ? -1.567 -4.963 11.207 1.00 91.88 95 SER A C 1
ATOM 747 O O . SER A 1 95 ? -1.997 -4.881 10.057 1.00 91.88 95 SER A O 1
ATOM 749 N N . LEU A 1 96 ? -1.077 -6.099 11.708 1.00 90.81 96 LEU A N 1
ATOM 750 C CA . LEU A 1 96 ? -1.110 -7.401 11.023 1.00 90.81 96 LEU A CA 1
ATOM 751 C C . LEU A 1 96 ? -2.164 -8.354 11.608 1.00 90.81 96 LEU A C 1
ATOM 753 O O . LEU A 1 96 ? -2.339 -9.458 11.101 1.00 90.81 96 LEU A O 1
ATOM 757 N N . ASP A 1 97 ? -2.833 -7.946 12.685 1.00 90.56 97 ASP A N 1
ATOM 758 C CA . ASP A 1 97 ? -3.832 -8.728 13.421 1.00 90.56 97 ASP A CA 1
ATOM 759 C C . ASP A 1 97 ? -5.174 -7.988 13.569 1.00 90.56 97 ASP A C 1
ATOM 761 O O . ASP A 1 97 ? -6.094 -8.490 14.209 1.00 90.56 97 ASP A O 1
ATOM 765 N N . GLY A 1 98 ? -5.278 -6.782 13.006 1.00 90.25 98 GLY A N 1
ATOM 766 C CA . GLY A 1 98 ? -6.442 -5.903 13.086 1.00 90.25 98 GLY A CA 1
ATOM 767 C C . GLY A 1 98 ? -6.634 -5.217 14.441 1.00 90.25 98 GLY A C 1
ATOM 768 O O . GLY A 1 98 ? -7.590 -4.463 14.592 1.00 90.25 98 GLY A O 1
ATOM 769 N N . THR A 1 99 ? -5.760 -5.448 15.428 1.00 91.12 99 THR A N 1
ATOM 770 C CA . THR A 1 99 ? -5.953 -4.967 16.810 1.00 91.12 99 THR A CA 1
ATOM 771 C C . THR A 1 99 ? -4.774 -4.153 17.340 1.00 91.12 99 THR A C 1
ATOM 773 O O . THR A 1 99 ? -4.976 -3.111 17.961 1.00 91.12 99 THR A O 1
ATOM 776 N N . ASN A 1 100 ? -3.538 -4.567 17.060 1.00 91.25 100 ASN A N 1
ATOM 777 C CA . ASN A 1 100 ? -2.328 -3.892 17.517 1.00 91.25 100 ASN A CA 1
ATOM 778 C C . ASN A 1 100 ? -1.741 -3.013 16.411 1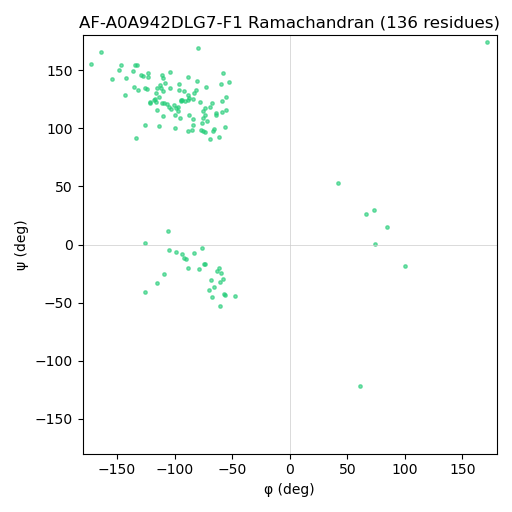.00 91.25 100 ASN A C 1
ATOM 780 O O . ASN A 1 100 ? -1.048 -3.501 15.516 1.00 91.25 100 ASN A O 1
ATOM 784 N N . PHE A 1 101 ? -2.001 -1.709 16.488 1.00 91.88 101 PHE A N 1
ATOM 785 C CA . PHE A 1 101 ? -1.501 -0.721 15.534 1.00 91.88 101 PHE A CA 1
ATOM 786 C C . PHE A 1 101 ? -0.166 -0.136 15.993 1.00 91.88 101 PHE A C 1
ATOM 788 O O . PHE A 1 101 ? -0.006 0.259 17.147 1.00 91.88 101 PHE A O 1
ATOM 795 N N . LYS A 1 102 ? 0.803 -0.089 15.079 1.00 90.69 102 LYS A N 1
ATOM 796 C CA . LYS A 1 102 ? 2.139 0.470 15.311 1.00 90.69 102 LYS A CA 1
ATOM 797 C C . LYS A 1 102 ? 2.543 1.361 14.137 1.00 90.69 102 LYS A C 1
ATOM 799 O O . LYS A 1 102 ? 2.084 1.132 13.020 1.00 90.69 102 LYS A O 1
ATOM 804 N N . PRO A 1 103 ? 3.431 2.348 14.324 1.00 86.19 103 PRO A N 1
ATOM 805 C CA . PRO A 1 103 ? 3.978 3.106 13.203 1.00 86.19 103 PRO A CA 1
ATOM 806 C C . PRO A 1 103 ? 4.564 2.176 12.129 1.00 86.19 103 PRO A C 1
ATOM 808 O O . PRO A 1 103 ? 5.243 1.196 12.454 1.00 86.19 103 PRO A O 1
ATOM 811 N N . LEU A 1 104 ? 4.346 2.491 10.848 1.00 74.50 104 LEU A N 1
ATOM 812 C CA . LEU A 1 104 ? 4.817 1.669 9.719 1.00 74.50 104 LEU A CA 1
ATOM 813 C C . LEU A 1 104 ? 6.300 1.234 9.837 1.00 74.50 104 LEU A C 1
ATOM 815 O O . LEU A 1 104 ? 6.556 0.038 9.663 1.00 74.50 104 LEU A O 1
ATOM 819 N N . PRO A 1 105 ? 7.264 2.106 10.224 1.00 72.75 105 PRO A N 1
ATOM 820 C CA . PRO A 1 105 ? 8.676 1.719 10.354 1.00 72.75 105 PRO A CA 1
ATOM 821 C C . PRO A 1 105 ? 8.955 0.622 11.394 1.00 72.75 105 PRO A C 1
ATOM 823 O O . PRO A 1 105 ? 10.000 -0.021 11.349 1.00 72.75 105 PRO A O 1
ATOM 826 N N . GLN A 1 106 ? 8.041 0.416 12.347 1.00 76.62 106 GLN A N 1
ATOM 827 C CA . GLN A 1 106 ? 8.148 -0.615 13.384 1.00 76.62 106 GLN A CA 1
ATOM 828 C C . GLN A 1 106 ? 7.482 -1.939 12.980 1.00 76.62 106 GLN A C 1
ATOM 830 O O . GLN A 1 106 ? 7.642 -2.939 13.677 1.00 76.62 106 GLN A O 1
ATOM 835 N N . THR A 1 107 ? 6.709 -1.940 11.891 1.00 69.56 107 THR A N 1
ATOM 836 C CA . THR A 1 107 ? 5.802 -3.042 11.525 1.00 69.56 107 THR A CA 1
ATOM 837 C C . THR A 1 107 ? 6.222 -3.725 10.228 1.00 69.56 107 THR A C 1
ATOM 839 O O . THR A 1 107 ? 6.057 -4.934 10.076 1.00 69.56 107 THR A O 1
ATOM 842 N N . ALA A 1 108 ? 6.792 -2.963 9.295 1.00 66.69 108 ALA A N 1
ATOM 843 C CA . ALA A 1 108 ? 7.311 -3.472 8.039 1.00 66.69 108 ALA A CA 1
ATOM 844 C C . ALA A 1 108 ? 8.816 -3.205 7.959 1.00 66.69 108 ALA A C 1
ATOM 846 O O . ALA A 1 108 ? 9.267 -2.065 8.049 1.00 66.69 108 ALA A O 1
ATOM 847 N N . HIS A 1 109 ? 9.592 -4.264 7.744 1.00 65.06 109 HIS A N 1
ATOM 848 C CA . HIS A 1 109 ? 10.976 -4.146 7.309 1.00 65.06 109 HIS A CA 1
ATOM 849 C C . HIS A 1 109 ? 11.041 -4.490 5.829 1.00 65.06 109 HIS A C 1
ATOM 851 O O . HIS A 1 109 ? 10.275 -5.318 5.341 1.00 65.06 109 HIS A O 1
ATOM 857 N N . GLY A 1 110 ? 11.954 -3.876 5.090 1.00 57.06 110 GLY A N 1
ATOM 858 C CA . GLY A 1 110 ? 12.137 -4.206 3.690 1.00 57.06 110 GLY A CA 1
ATOM 859 C C . GLY A 1 110 ? 13.451 -3.703 3.135 1.00 57.06 110 GLY A C 1
ATOM 860 O O . GLY A 1 110 ? 14.146 -2.906 3.756 1.00 57.06 110 GLY A O 1
ATOM 861 N N . LEU A 1 111 ? 13.790 -4.227 1.971 1.00 45.81 111 LEU A N 1
ATOM 862 C CA . LEU A 1 111 ? 14.987 -3.930 1.218 1.00 45.81 111 LEU A CA 1
ATOM 863 C C . LEU A 1 111 ? 14.558 -3.409 -0.149 1.00 45.81 111 LEU A C 1
ATOM 865 O O . LEU A 1 111 ? 13.839 -4.094 -0.878 1.00 45.81 111 LEU A O 1
ATOM 869 N N . LEU A 1 112 ? 15.007 -2.202 -0.471 1.00 43.81 112 LEU A N 1
ATOM 870 C CA . LEU A 1 112 ? 14.969 -1.644 -1.812 1.00 43.81 112 LEU A CA 1
ATOM 871 C C . LEU A 1 112 ? 16.331 -1.924 -2.448 1.00 43.81 112 LEU A C 1
ATOM 873 O O . LEU A 1 112 ? 17.337 -1.351 -2.038 1.00 43.81 112 LEU A O 1
ATOM 877 N N . LEU A 1 113 ? 16.373 -2.836 -3.412 1.00 45.16 113 LEU A N 1
ATOM 878 C CA . LEU A 1 113 ? 17.548 -3.071 -4.242 1.00 45.16 113 LEU A CA 1
ATOM 879 C C . LEU A 1 113 ? 17.349 -2.341 -5.562 1.00 45.16 113 LEU A C 1
ATOM 881 O O . LEU A 1 113 ? 16.435 -2.671 -6.312 1.00 45.16 113 LEU A O 1
ATOM 885 N N . ILE A 1 114 ? 18.214 -1.376 -5.849 1.00 45.56 114 ILE A N 1
ATOM 886 C CA . ILE A 1 114 ? 18.291 -0.724 -7.155 1.00 45.56 114 ILE A CA 1
ATOM 887 C C . ILE A 1 114 ? 19.557 -1.253 -7.823 1.00 45.56 114 ILE A C 1
ATOM 889 O O . ILE A 1 114 ? 20.644 -1.126 -7.264 1.00 45.56 114 ILE A O 1
ATOM 893 N N . GLY A 1 115 ? 19.425 -1.885 -8.985 1.00 41.16 115 GLY A N 1
ATOM 894 C CA . GLY A 1 115 ? 20.559 -2.419 -9.734 1.00 41.16 115 GLY A CA 1
ATOM 895 C C . GLY A 1 115 ? 20.361 -2.233 -11.228 1.00 41.16 115 GLY A C 1
ATOM 896 O O . GLY A 1 115 ? 19.248 -2.357 -11.722 1.00 41.16 115 GLY A O 1
ATOM 897 N N . ALA A 1 116 ? 21.426 -1.944 -11.966 1.00 45.62 116 ALA A N 1
ATOM 898 C CA . ALA A 1 116 ? 21.376 -1.952 -13.422 1.00 45.62 116 ALA A CA 1
ATOM 899 C C . ALA A 1 116 ? 21.566 -3.389 -13.927 1.00 45.62 116 ALA A C 1
ATOM 901 O O . ALA A 1 116 ? 22.500 -4.065 -13.498 1.00 45.62 116 ALA A O 1
ATOM 902 N N . SER A 1 117 ? 20.701 -3.865 -14.825 1.00 48.34 117 SER A N 1
ATOM 903 C CA . SER A 1 117 ? 21.006 -5.063 -15.617 1.00 48.34 117 SER A CA 1
ATOM 904 C C . SER A 1 117 ? 21.608 -4.633 -16.945 1.00 48.34 117 SER A C 1
ATOM 906 O O . SER A 1 117 ? 20.998 -3.851 -17.681 1.00 48.34 117 SER A O 1
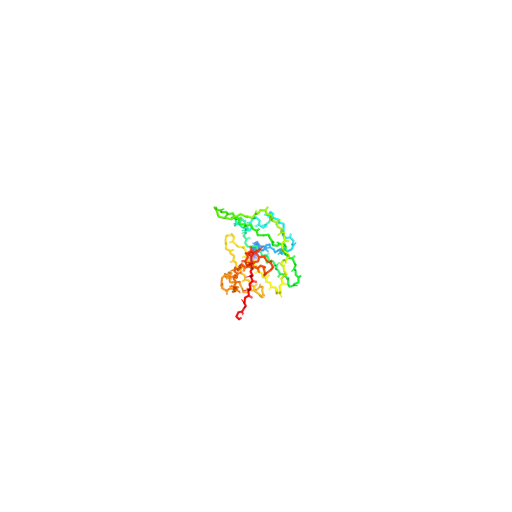ATOM 908 N N . ALA A 1 118 ? 22.794 -5.146 -17.254 1.00 47.12 118 ALA A N 1
ATOM 909 C CA . ALA A 1 118 ? 23.331 -5.108 -18.603 1.00 47.12 118 ALA A CA 1
ATOM 910 C C . ALA A 1 118 ? 22.867 -6.353 -19.364 1.00 47.12 118 ALA A C 1
ATOM 912 O O . ALA A 1 118 ? 22.724 -7.419 -18.771 1.00 47.12 118 ALA A O 1
ATOM 913 N N . ASP A 1 119 ? 22.600 -6.195 -20.655 1.00 47.84 119 ASP A N 1
ATOM 914 C CA . ASP A 1 119 ? 22.384 -7.330 -21.549 1.00 47.84 119 ASP A CA 1
ATOM 915 C C . ASP A 1 119 ? 23.726 -7.724 -22.166 1.00 47.84 119 ASP A C 1
ATOM 917 O O . ASP A 1 119 ? 24.392 -6.901 -22.813 1.00 47.84 119 ASP A O 1
ATOM 921 N N . ASP A 1 120 ? 24.106 -8.983 -21.974 1.00 54.69 120 ASP A N 1
ATOM 922 C CA . ASP A 1 120 ? 25.348 -9.577 -22.466 1.00 54.69 120 ASP A CA 1
ATOM 923 C C . ASP A 1 120 ? 25.446 -9.501 -24.003 1.00 54.69 120 ASP A C 1
ATOM 925 O O . ASP A 1 120 ? 26.546 -9.429 -24.552 1.00 54.69 120 ASP A O 1
ATOM 929 N N . ALA A 1 121 ? 24.310 -9.418 -24.710 1.00 54.09 121 ALA A N 1
ATOM 930 C CA . ALA A 1 121 ? 24.260 -9.268 -26.165 1.00 54.09 121 ALA A CA 1
ATOM 931 C C . ALA A 1 121 ? 24.640 -7.857 -26.665 1.00 54.09 121 ALA A C 1
ATOM 933 O O . ALA A 1 121 ? 24.942 -7.677 -27.845 1.00 54.09 121 ALA A O 1
ATOM 934 N N . SER A 1 122 ? 24.646 -6.848 -25.786 1.00 52.56 122 SER A N 1
ATOM 935 C CA . SER A 1 122 ? 24.849 -5.429 -26.138 1.00 52.56 122 SER A CA 1
ATOM 936 C C . SER A 1 122 ? 26.229 -4.869 -25.759 1.00 52.56 122 SER A C 1
ATOM 938 O O . SER A 1 122 ? 26.447 -3.655 -25.794 1.00 52.56 122 SER A O 1
ATOM 940 N N . GLY A 1 123 ? 27.174 -5.739 -25.387 1.00 51.09 123 GLY A N 1
ATOM 941 C CA . GLY A 1 123 ? 28.524 -5.329 -24.989 1.00 51.09 123 GLY A CA 1
ATOM 942 C C . GLY A 1 123 ? 28.584 -4.659 -23.611 1.00 51.09 123 GLY A C 1
ATOM 943 O O . GLY A 1 123 ? 29.433 -3.799 -23.389 1.00 51.09 123 GLY A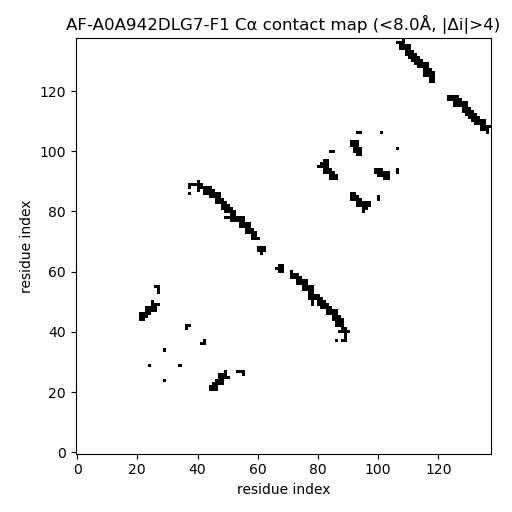 O 1
ATOM 944 N N . GLY A 1 124 ? 27.682 -5.023 -22.692 1.00 53.06 124 GLY A N 1
ATOM 945 C CA . GLY A 1 124 ? 27.714 -4.551 -21.302 1.00 53.06 124 GLY A CA 1
ATOM 946 C C . GLY A 1 124 ? 27.045 -3.195 -21.057 1.00 53.06 124 GLY A C 1
ATOM 947 O O . GLY A 1 124 ? 27.248 -2.591 -20.003 1.00 53.06 124 GLY A O 1
ATOM 948 N N . ARG A 1 125 ? 26.240 -2.692 -22.001 1.00 47.59 125 ARG A N 1
ATOM 949 C CA . ARG A 1 125 ? 25.426 -1.490 -21.776 1.00 47.59 125 ARG A CA 1
ATOM 950 C C . ARG A 1 125 ? 24.258 -1.824 -20.846 1.00 47.59 125 ARG A C 1
ATOM 952 O O . ARG A 1 125 ? 23.603 -2.851 -21.002 1.00 47.59 125 ARG A O 1
ATOM 959 N N . ALA A 1 126 ? 24.009 -0.957 -19.865 1.00 50.75 126 ALA A N 1
ATOM 960 C CA . ALA A 1 126 ? 22.853 -1.081 -18.985 1.00 50.75 126 ALA A CA 1
ATOM 961 C C . ALA A 1 126 ? 21.567 -0.913 -19.811 1.00 50.75 126 ALA A C 1
ATOM 963 O O . ALA A 1 126 ? 21.306 0.170 -20.328 1.00 50.75 126 ALA A O 1
ATOM 964 N N . ASN A 1 127 ? 20.780 -1.983 -19.927 1.00 48.38 127 ASN A N 1
ATOM 965 C CA . ASN A 1 127 ? 19.520 -1.996 -20.677 1.00 48.38 127 ASN A CA 1
ATOM 966 C C . ASN A 1 127 ? 18.304 -1.693 -19.792 1.00 48.38 127 ASN A C 1
ATOM 968 O O . ASN A 1 127 ? 17.200 -1.505 -20.297 1.00 48.38 127 ASN A O 1
ATOM 972 N N . GLY A 1 128 ? 18.494 -1.618 -18.475 1.00 50.34 128 GLY A N 1
ATOM 973 C CA . GLY A 1 128 ? 17.445 -1.224 -17.547 1.00 50.34 128 GLY A CA 1
ATOM 974 C C . GLY A 1 128 ? 17.961 -1.046 -16.126 1.00 50.34 128 GLY A C 1
ATOM 975 O O . GLY A 1 128 ? 18.965 -1.642 -15.728 1.00 50.34 128 GLY A O 1
ATOM 976 N N . ILE A 1 129 ? 17.250 -0.225 -15.357 1.00 49.53 129 ILE A N 1
ATOM 977 C CA . ILE A 1 129 ? 17.387 -0.142 -13.904 1.00 49.53 129 ILE A CA 1
ATOM 978 C C . ILE A 1 129 ? 16.289 -1.024 -13.312 1.00 49.53 129 ILE A C 1
ATOM 980 O O . ILE A 1 129 ? 15.103 -0.749 -13.474 1.00 49.53 129 ILE A O 1
ATOM 984 N N . ASN A 1 130 ? 16.685 -2.092 -12.631 1.00 44.47 130 ASN A N 1
ATOM 985 C CA . ASN A 1 130 ? 15.787 -2.951 -11.88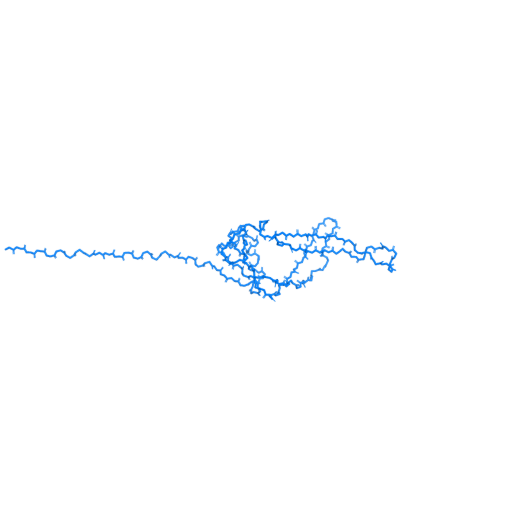1 1.00 44.47 130 ASN A CA 1
ATOM 986 C C . ASN A 1 130 ? 15.636 -2.423 -10.462 1.00 44.47 130 ASN A C 1
ATOM 988 O O . ASN A 1 130 ? 16.621 -2.231 -9.745 1.00 44.47 130 ASN A O 1
ATOM 992 N N . VAL A 1 131 ? 14.385 -2.263 -10.043 1.00 45.56 131 VAL A N 1
ATOM 993 C CA . VAL A 1 131 ? 14.026 -1.947 -8.666 1.00 45.56 131 VAL A CA 1
ATOM 994 C C . VAL A 1 131 ? 13.354 -3.173 -8.059 1.00 45.56 131 VAL A C 1
ATOM 996 O O . VAL A 1 131 ? 12.246 -3.545 -8.433 1.00 45.56 131 VAL A O 1
ATOM 999 N N . ASN A 1 132 ? 14.036 -3.820 -7.120 1.00 47.12 132 ASN A N 1
ATOM 1000 C CA . ASN A 1 132 ? 13.539 -4.974 -6.386 1.00 47.12 132 ASN A CA 1
ATOM 1001 C C . ASN A 1 132 ? 13.150 -4.557 -4.967 1.00 47.12 132 ASN A C 1
ATOM 1003 O O . ASN A 1 132 ? 13.989 -4.135 -4.174 1.00 47.12 132 ASN A O 1
ATOM 1007 N N . LEU A 1 133 ? 11.872 -4.722 -4.635 1.00 50.06 133 LEU A N 1
ATOM 1008 C CA . LEU A 1 133 ? 11.318 -4.454 -3.310 1.00 50.06 133 LEU A CA 1
ATOM 1009 C C . LEU A 1 133 ? 11.107 -5.779 -2.576 1.00 50.06 133 LEU A C 1
ATOM 1011 O O . LEU A 1 133 ? 10.296 -6.607 -2.991 1.00 50.06 133 LEU A O 1
ATOM 1015 N N . LYS A 1 134 ? 11.817 -5.993 -1.467 1.00 49.00 134 LYS A N 1
ATOM 1016 C CA . LYS A 1 134 ? 11.686 -7.208 -0.656 1.00 49.00 134 LYS A CA 1
ATOM 1017 C C . LYS A 1 134 ? 11.381 -6.860 0.791 1.00 49.00 134 LYS A C 1
ATOM 1019 O O . LYS A 1 134 ? 12.275 -6.473 1.529 1.00 49.00 134 LYS A O 1
ATOM 1024 N N . ALA A 1 135 ? 10.126 -7.012 1.202 1.00 51.84 135 ALA A N 1
ATOM 1025 C CA . ALA A 1 135 ? 9.729 -6.842 2.596 1.00 51.84 135 ALA A CA 1
ATOM 1026 C C . ALA A 1 135 ? 10.026 -8.110 3.421 1.00 51.84 135 ALA A C 1
ATOM 1028 O O . ALA A 1 135 ? 9.693 -9.220 2.999 1.00 51.84 135 ALA A O 1
ATOM 1029 N N . TYR A 1 136 ? 10.632 -7.940 4.595 1.00 52.78 136 TYR A N 1
ATOM 1030 C CA . TYR A 1 136 ? 10.889 -8.979 5.588 1.00 52.78 136 TYR A CA 1
ATOM 1031 C C . TYR A 1 136 ? 10.013 -8.749 6.825 1.00 52.78 136 TYR A C 1
ATOM 1033 O O . TYR A 1 136 ? 9.761 -7.615 7.228 1.00 52.78 136 TYR A O 1
ATOM 1041 N N . GLN A 1 137 ? 9.579 -9.837 7.455 1.00 50.81 137 GLN A N 1
ATOM 1042 C CA . GLN A 1 137 ? 9.036 -9.816 8.814 1.00 50.81 137 GLN A CA 1
ATOM 1043 C C . GLN A 1 137 ? 10.075 -10.478 9.726 1.00 50.81 137 GLN A C 1
ATOM 1045 O O . GLN A 1 137 ? 10.713 -11.441 9.293 1.00 50.81 137 GLN A O 1
ATOM 1050 N N . LYS A 1 138 ? 10.286 -9.924 10.925 1.00 50.81 138 LYS A N 1
ATOM 1051 C CA . LYS A 1 138 ? 11.031 -10.619 11.982 1.00 50.81 138 LYS A CA 1
ATOM 1052 C C . LYS A 1 138 ? 10.172 -11.722 12.582 1.00 50.81 138 LYS A C 1
ATOM 1054 O O . LYS A 1 138 ? 8.940 -11.514 12.644 1.00 50.81 138 LYS A O 1
#

Radius of gyration: 26.09 Å; Cα contacts (8 Å, |Δi|>4): 209; chains: 1; bounding box: 81×29×86 Å

Foldseek 3Di:
DDDDDDDDDDDPPPPPPPPPDAAEDEQLPDDPVNVVCLQQLVHASHKYKYAQQDWDFDWDFDDDDPDTDPDTDTDIDGDHAIKMWTRHRNFIWIDRVVPDTDGPVVFKDKDWDWDFDADPVVVRDRPDIDTDIGIDDD

Solvent-accessible surface area (backbone atoms only — not comparable to full-atom values): 8657 Å² total; per-residue (Å²): 138,87,84,84,82,82,81,81,80,82,81,80,80,78,80,77,73,80,73,78,74,58,53,71,46,48,60,85,74,56,50,73,69,56,51,48,33,50,78,69,28,71,38,61,55,31,35,38,38,41,48,56,74,42,66,41,77,43,73,69,83,50,79,58,100,87,51,65,58,91,70,75,62,71,42,78,43,70,34,86,53,52,35,29,38,42,30,46,30,83,46,58,27,31,16,75,78,78,73,64,70,37,51,46,85,83,68,54,44,69,44,81,44,76,45,71,45,54,41,81,91,66,78,62,44,70,77,43,77,44,78,46,81,47,75,49,79,134

pLDDT: mean 72.3, std 18.7, range [41.16, 95.56]